Protein AF-A0A061AAX3-F1 (afdb_monomer)

Secondary structure (DSSP, 8-state):
-HHHHHHHHHHHHHHHHHHHH--HHHHHHHHHHHHHHHHHHHHHHHHHHHHHTTSGGGHHHHHHHHHHHHHHHHHHHHHHHHHHHHHH-HHHHTS-THHHHHHHHHHHHHHHHHHHHHHHHHHHGGG-

Sequence (128 aa):
MKYLIKLFNEANIIRRRLDEYTDMKVVILSTLVSMLLTSLSVAPLVLIIIPLFLITELQILLIILLFIIGIASVFLYQYLLYYIQGIQIPKILGLNTKKIVYLDSIIISTVLIMVGLIVTFSIYGGLA

Mean predicted aligned error: 5.43 Å

Radius of gyration: 17.99 Å; Cα contacts (8 Å, |Δi|>4): 77; chains: 1; bounding box: 39×36×53 Å

Organism: NCBI:txid35623

Solvent-accessible surface area (backbone atoms only — not comparable to full-atom values): 6928 Å² total; per-residue (Å²): 107,74,65,59,54,49,53,51,53,53,31,50,55,52,47,55,56,45,58,75,73,54,51,72,69,55,53,51,52,23,49,54,52,18,50,51,52,36,49,64,68,46,46,65,59,52,66,59,48,59,69,51,55,76,42,71,92,44,35,69,61,51,52,54,49,50,52,52,52,53,44,51,44,46,44,49,28,42,48,40,28,56,50,47,43,21,70,78,37,62,77,50,62,80,47,75,55,67,56,40,33,52,55,51,27,53,56,51,40,51,53,51,50,53,54,49,50,53,51,51,43,60,64,58,58,70,73,109

Structure (mmCIF, N/CA/C/O backbone):
data_AF-A0A061AAX3-F1
#
_entry.id   AF-A0A061AAX3-F1
#
loop_
_atom_site.group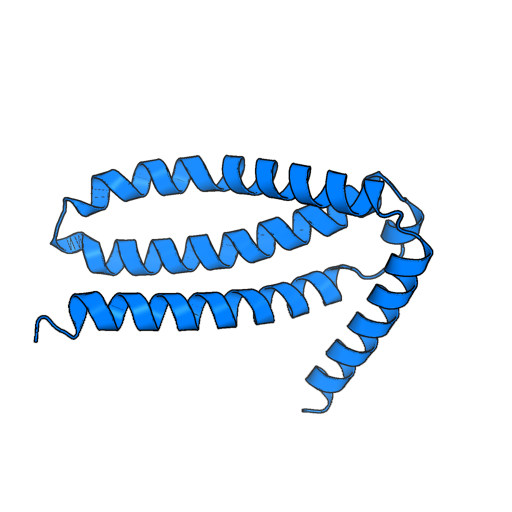_PDB
_atom_site.id
_atom_site.type_symbol
_atom_site.label_atom_id
_atom_site.label_alt_id
_atom_site.label_comp_id
_atom_site.label_asym_id
_atom_site.label_entity_id
_atom_site.label_seq_id
_atom_site.pdbx_PDB_ins_code
_atom_site.Cartn_x
_atom_site.Cartn_y
_atom_site.Cartn_z
_atom_site.occupancy
_atom_site.B_iso_or_equiv
_atom_site.auth_seq_id
_atom_site.auth_comp_id
_atom_site.auth_asym_id
_atom_site.auth_atom_id
_atom_site.pdbx_PDB_model_num
ATOM 1 N N . MET A 1 1 ? -8.919 -22.897 1.476 1.00 68.69 1 MET A N 1
ATOM 2 C CA . MET A 1 1 ? -10.168 -22.095 1.493 1.00 68.69 1 MET A CA 1
ATOM 3 C C . MET A 1 1 ? -10.647 -21.739 2.907 1.00 68.69 1 MET A C 1
ATOM 5 O O . MET A 1 1 ? -10.813 -20.558 3.175 1.00 68.69 1 MET A O 1
ATOM 9 N N . LYS A 1 2 ? -10.778 -22.699 3.844 1.00 79.81 2 LYS A N 1
ATOM 10 C CA . LYS A 1 2 ? -11.207 -22.433 5.242 1.00 79.81 2 LYS A CA 1
ATOM 11 C C . LYS A 1 2 ? -10.420 -21.315 5.953 1.00 79.81 2 LYS A C 1
ATOM 13 O O . LYS A 1 2 ? -11.017 -20.497 6.640 1.00 79.81 2 LYS A O 1
ATOM 18 N N . TYR A 1 3 ? -9.101 -21.253 5.756 1.00 79.62 3 TYR A N 1
ATOM 19 C CA . TYR A 1 3 ? -8.248 -20.230 6.375 1.00 79.62 3 TYR A CA 1
ATOM 20 C C . TYR A 1 3 ? -8.510 -18.813 5.839 1.00 79.62 3 TYR A C 1
ATOM 22 O O . TYR A 1 3 ? -8.628 -17.879 6.621 1.00 79.62 3 TYR A O 1
ATOM 30 N N . LEU A 1 4 ? -8.675 -18.662 4.520 1.00 75.19 4 LEU A N 1
ATOM 31 C CA . LEU A 1 4 ? -8.969 -17.370 3.885 1.00 75.19 4 LEU A CA 1
ATOM 32 C C . LEU A 1 4 ? -10.342 -16.837 4.303 1.00 75.19 4 LEU A C 1
ATOM 34 O O . LEU A 1 4 ? -10.474 -15.664 4.626 1.00 75.19 4 LEU A O 1
ATOM 38 N N . ILE A 1 5 ? -11.343 -17.718 4.372 1.00 84.69 5 ILE A N 1
ATOM 39 C CA . ILE A 1 5 ? -12.688 -17.363 4.842 1.00 84.69 5 ILE A CA 1
ATOM 40 C C . ILE A 1 5 ? -12.642 -16.919 6.310 1.00 84.69 5 ILE A C 1
ATOM 42 O O . ILE A 1 5 ? -13.262 -15.924 6.678 1.00 84.69 5 ILE A O 1
ATOM 46 N N . LYS A 1 6 ? -11.864 -17.613 7.150 1.00 86.00 6 LYS A N 1
ATOM 47 C CA . LYS A 1 6 ? -11.662 -17.220 8.549 1.00 86.00 6 LYS A CA 1
ATOM 48 C C . LYS A 1 6 ? -10.989 -15.847 8.662 1.00 86.00 6 LYS A C 1
ATOM 50 O O . LYS A 1 6 ? -11.482 -15.006 9.405 1.00 86.00 6 LYS A O 1
ATOM 55 N N . LEU A 1 7 ? -9.917 -15.610 7.901 1.00 83.06 7 LEU A N 1
ATOM 56 C CA . LEU A 1 7 ? -9.212 -14.325 7.860 1.00 83.06 7 LEU A CA 1
ATOM 57 C C . LEU A 1 7 ? -10.153 -13.181 7.444 1.00 83.06 7 LEU A C 1
ATOM 59 O O . LEU A 1 7 ? -10.176 -12.139 8.094 1.00 83.06 7 LEU A O 1
ATOM 63 N N . PHE A 1 8 ? -10.961 -13.398 6.404 1.00 85.81 8 PHE A N 1
ATOM 64 C CA . PHE A 1 8 ? -11.936 -12.426 5.909 1.00 85.81 8 PHE A CA 1
ATOM 65 C C . PHE A 1 8 ? -13.019 -12.101 6.945 1.00 85.81 8 PHE A C 1
ATOM 67 O O . PHE A 1 8 ? -13.302 -10.932 7.204 1.00 85.81 8 PHE A O 1
ATOM 74 N N . ASN A 1 9 ? -13.584 -13.122 7.592 1.00 86.31 9 ASN A N 1
ATOM 75 C CA . ASN A 1 9 ? -14.600 -12.927 8.627 1.00 86.31 9 ASN A CA 1
ATOM 76 C C . ASN A 1 9 ? -14.042 -12.163 9.833 1.00 86.31 9 ASN A C 1
ATOM 78 O O . ASN A 1 9 ? -14.684 -11.241 10.333 1.00 86.31 9 ASN A O 1
ATOM 82 N N . GLU A 1 10 ? -12.833 -12.506 10.280 1.00 85.25 10 GLU A N 1
ATOM 83 C CA . GLU A 1 10 ? -12.161 -11.794 11.367 1.00 85.25 10 GLU A CA 1
ATOM 84 C C . GLU A 1 10 ? -11.858 -10.336 10.990 1.00 85.25 10 GLU A C 1
ATOM 86 O O . GLU A 1 10 ? -12.118 -9.440 11.792 1.00 85.25 10 GLU A O 1
ATOM 91 N N . ALA A 1 11 ? -11.376 -10.077 9.770 1.00 84.56 11 ALA A N 1
ATOM 92 C CA . ALA A 1 11 ? -11.130 -8.720 9.280 1.00 84.56 11 ALA A CA 1
ATOM 93 C C . ALA A 1 11 ? -12.418 -7.881 9.230 1.00 84.56 11 ALA A C 1
ATOM 95 O O . ALA A 1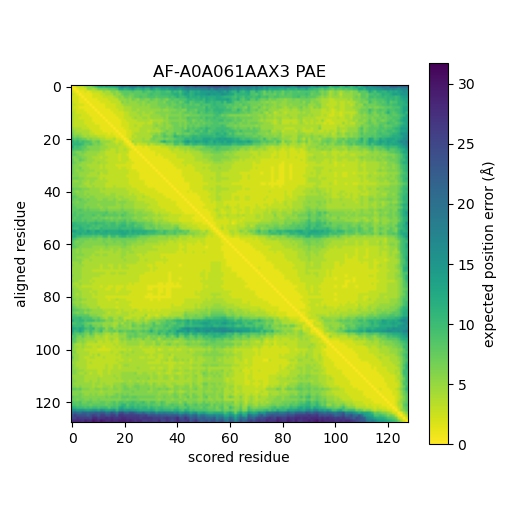 11 ? -12.413 -6.732 9.669 1.00 84.56 11 ALA A O 1
ATOM 96 N N . ASN A 1 12 ? -13.539 -8.457 8.784 1.00 85.50 12 ASN A N 1
ATOM 97 C CA . ASN A 1 12 ? -14.831 -7.765 8.754 1.00 85.50 12 ASN A CA 1
ATOM 98 C 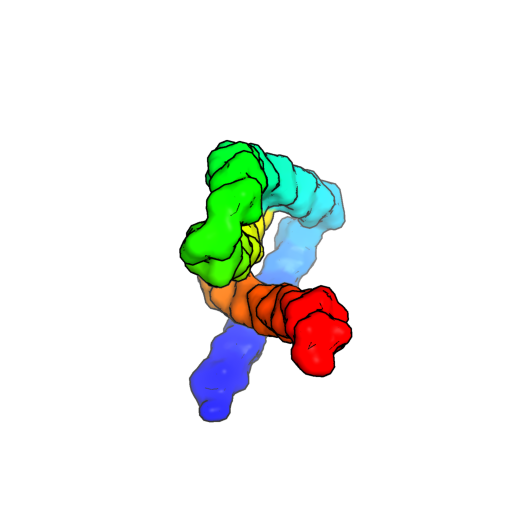C . ASN A 1 12 ? -15.369 -7.436 10.151 1.00 85.50 12 ASN A C 1
ATOM 100 O O . ASN A 1 12 ? -15.920 -6.355 10.354 1.00 85.50 12 ASN A O 1
ATOM 104 N N . ILE A 1 13 ? -15.196 -8.331 11.127 1.00 87.62 13 ILE A N 1
ATOM 105 C CA . ILE A 1 13 ? -15.575 -8.048 12.520 1.00 87.62 13 ILE A CA 1
ATOM 106 C C . ILE A 1 13 ? -14.757 -6.872 13.057 1.00 87.62 13 ILE A C 1
ATOM 108 O O . ILE A 1 13 ? -15.308 -5.984 13.706 1.00 87.62 13 ILE A O 1
ATOM 112 N N . ILE A 1 14 ? -13.451 -6.852 12.779 1.00 85.50 14 ILE A N 1
ATOM 113 C CA . ILE A 1 14 ? -12.577 -5.765 13.225 1.00 85.50 14 ILE A CA 1
ATOM 114 C C . ILE A 1 14 ? -12.963 -4.452 12.536 1.00 85.50 14 ILE A C 1
ATOM 116 O O . ILE A 1 14 ? -13.038 -3.440 13.222 1.00 85.50 14 ILE A O 1
ATOM 120 N N . ARG A 1 15 ? -13.274 -4.466 11.233 1.00 85.31 15 ARG A N 1
ATOM 121 C CA . ARG A 1 15 ? -13.742 -3.282 10.490 1.00 85.31 15 ARG A CA 1
ATOM 122 C C . ARG A 1 15 ? -15.006 -2.682 11.082 1.00 85.31 15 ARG A C 1
ATOM 124 O O . ARG A 1 15 ? -15.014 -1.498 11.369 1.00 85.31 15 ARG A O 1
ATOM 131 N N . ARG A 1 16 ? -16.021 -3.505 11.363 1.00 86.31 16 ARG A N 1
ATOM 132 C CA . ARG A 1 16 ? -17.263 -3.023 11.990 1.00 86.31 16 ARG A CA 1
ATOM 133 C C . ARG A 1 16 ? -16.999 -2.338 13.329 1.00 86.31 16 ARG A C 1
ATOM 135 O O . ARG A 1 16 ? -17.536 -1.271 13.581 1.00 86.31 16 ARG A O 1
ATOM 142 N N . ARG A 1 17 ? -16.125 -2.917 14.160 1.00 85.00 17 ARG A N 1
ATOM 143 C CA . ARG A 1 17 ? -15.705 -2.287 15.423 1.00 85.00 17 ARG A CA 1
ATOM 144 C C . ARG A 1 17 ? -14.920 -1.002 15.191 1.00 85.00 17 ARG A C 1
ATOM 146 O O . ARG A 1 17 ? -15.024 -0.080 15.982 1.00 85.00 17 ARG A O 1
ATOM 153 N N . LEU A 1 18 ? -14.112 -0.948 14.136 1.00 85.56 18 LEU A N 1
ATOM 154 C CA . LEU A 1 18 ? -13.386 0.256 13.759 1.00 85.56 18 LEU A CA 1
ATOM 155 C C . LEU A 1 18 ? -14.379 1.371 13.416 1.00 85.56 18 LEU A C 1
ATOM 157 O O . LEU A 1 18 ? -14.300 2.442 14.003 1.00 85.56 18 LEU A O 1
ATOM 161 N N . ASP A 1 19 ? -15.361 1.094 12.563 1.00 84.38 19 ASP A N 1
ATOM 162 C CA . ASP A 1 19 ? -16.379 2.064 12.146 1.00 84.38 19 ASP A CA 1
ATOM 163 C C . ASP A 1 19 ? -17.199 2.596 13.334 1.00 84.38 19 ASP A C 1
ATOM 165 O O . ASP A 1 19 ? -17.538 3.773 13.369 1.00 84.38 19 ASP A O 1
ATOM 169 N N . GLU A 1 20 ? -17.449 1.770 14.356 1.00 86.00 20 GLU A N 1
ATOM 170 C CA . GLU A 1 20 ? -18.109 2.194 15.604 1.00 86.00 20 GLU A CA 1
ATOM 171 C C . GLU A 1 20 ? -17.292 3.210 16.421 1.00 86.00 20 GLU A C 1
ATOM 173 O O . GLU A 1 20 ? -17.857 3.965 17.213 1.00 86.00 20 GLU A O 1
ATOM 178 N N . TYR A 1 21 ? -15.967 3.223 16.265 1.00 83.38 21 TYR A N 1
ATOM 179 C CA . TYR A 1 21 ? -15.074 4.110 17.013 1.00 83.38 21 TYR A CA 1
ATOM 180 C C . TYR A 1 21 ? -14.546 5.286 16.195 1.00 83.38 21 TYR A C 1
ATOM 182 O O . TYR A 1 21 ? -13.980 6.204 16.790 1.00 83.38 21 TYR A O 1
ATOM 190 N N . THR A 1 22 ? -14.680 5.258 14.868 1.00 85.25 22 THR A N 1
ATOM 191 C CA . THR A 1 22 ? -13.966 6.181 13.981 1.00 85.25 22 THR A CA 1
ATOM 192 C C . THR A 1 22 ? -14.904 7.212 13.369 1.00 85.25 22 THR A C 1
ATOM 194 O O . THR A 1 22 ? -15.813 6.877 12.619 1.00 85.25 22 THR A O 1
ATOM 197 N N . ASP A 1 23 ? -14.622 8.490 13.614 1.00 88.56 23 ASP A N 1
ATOM 198 C CA . ASP A 1 23 ? -15.309 9.589 12.938 1.00 88.56 23 ASP A CA 1
ATOM 199 C C . ASP A 1 23 ? -14.734 9.847 11.541 1.00 88.56 23 ASP A C 1
ATOM 201 O O . ASP A 1 23 ? -13.534 9.695 11.292 1.00 88.56 23 ASP A O 1
ATOM 205 N N . MET A 1 24 ? -15.565 10.376 10.638 1.00 88.31 24 MET A N 1
ATOM 206 C CA . MET A 1 24 ? -15.154 10.706 9.267 1.00 88.31 24 MET A CA 1
ATOM 207 C C . MET A 1 24 ? -13.959 11.675 9.214 1.00 88.31 24 MET A C 1
ATOM 209 O O . MET A 1 24 ? -13.095 11.550 8.348 1.00 88.31 24 MET A O 1
ATOM 213 N N . LYS A 1 25 ? -13.853 12.602 10.177 1.00 88.62 25 LYS A N 1
ATOM 214 C CA . LYS A 1 25 ? -12.694 13.504 10.302 1.00 88.62 25 LYS A CA 1
ATOM 215 C C . LYS A 1 25 ? -11.397 12.740 10.567 1.00 88.62 25 LYS A C 1
ATOM 217 O O . LYS A 1 25 ? -10.382 13.039 9.942 1.00 88.62 25 LYS A O 1
ATOM 222 N N . VAL A 1 26 ? -11.441 11.748 11.457 1.00 88.88 26 VAL A N 1
ATOM 223 C CA . VAL A 1 26 ? -10.285 10.903 11.787 1.00 88.88 26 VAL A CA 1
ATOM 224 C C . VAL A 1 26 ? -9.895 10.063 10.579 1.00 88.88 26 VAL A C 1
ATOM 226 O O . VAL A 1 26 ? -8.710 9.972 10.262 1.00 88.88 26 VAL A O 1
ATOM 229 N N . VAL A 1 27 ? -10.873 9.509 9.857 1.00 90.50 27 VAL A N 1
ATOM 230 C CA . VAL A 1 27 ? -10.622 8.752 8.622 1.00 90.50 27 VAL A CA 1
ATOM 231 C C . VAL A 1 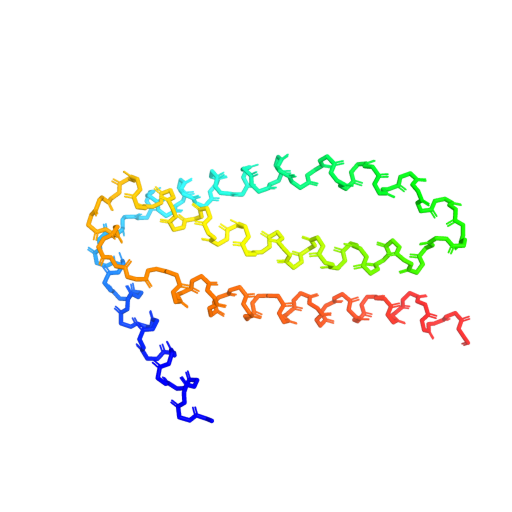27 ? -9.887 9.610 7.593 1.00 90.50 27 VAL A C 1
ATOM 233 O O . VAL A 1 27 ? -8.838 9.195 7.098 1.00 90.50 27 VAL A O 1
ATOM 236 N N . ILE A 1 28 ? -10.385 10.817 7.312 1.00 92.44 28 ILE A N 1
ATOM 237 C CA . ILE A 1 28 ? -9.772 11.732 6.339 1.00 92.44 28 ILE A CA 1
ATOM 238 C C . ILE A 1 28 ? -8.362 12.130 6.781 1.00 92.44 28 ILE A C 1
ATOM 240 O O . ILE A 1 28 ? -7.421 12.008 5.997 1.00 92.44 28 ILE A O 1
ATOM 244 N N . LEU A 1 29 ? -8.192 12.561 8.035 1.00 93.25 29 LEU A N 1
ATOM 245 C CA . LEU A 1 29 ? -6.891 12.998 8.540 1.00 93.25 29 LEU A CA 1
ATOM 246 C C . LEU A 1 29 ? -5.867 11.860 8.487 1.00 93.25 29 LEU A C 1
ATOM 248 O O . LEU A 1 29 ? -4.756 12.050 8.000 1.00 93.25 29 LEU A O 1
ATOM 252 N N . SER A 1 30 ? -6.256 10.668 8.937 1.00 92.88 30 SER A N 1
ATOM 253 C CA . SER A 1 30 ? -5.377 9.495 8.928 1.00 92.88 30 SER A CA 1
ATOM 254 C C . SER A 1 30 ? -4.992 9.111 7.504 1.00 92.88 30 SER A C 1
ATOM 256 O O . SER A 1 30 ? -3.827 8.842 7.241 1.00 92.88 30 SER A O 1
ATOM 258 N N . THR A 1 31 ? -5.946 9.163 6.572 1.00 94.31 31 THR A N 1
ATOM 259 C CA . THR A 1 31 ? -5.697 8.911 5.147 1.00 94.31 31 THR A CA 1
ATOM 260 C C . THR A 1 31 ? -4.668 9.888 4.586 1.00 94.31 31 THR A C 1
ATOM 262 O O . THR A 1 31 ? -3.661 9.458 4.029 1.00 94.31 31 THR A O 1
ATOM 265 N N . LEU A 1 32 ? -4.867 11.195 4.780 1.00 96.50 32 LEU A N 1
ATOM 266 C CA . LEU A 1 32 ? -3.971 12.224 4.246 1.00 96.50 32 LEU A CA 1
ATOM 267 C C . LEU A 1 32 ? -2.557 12.126 4.827 1.00 96.50 32 LEU A C 1
ATOM 269 O O . LEU A 1 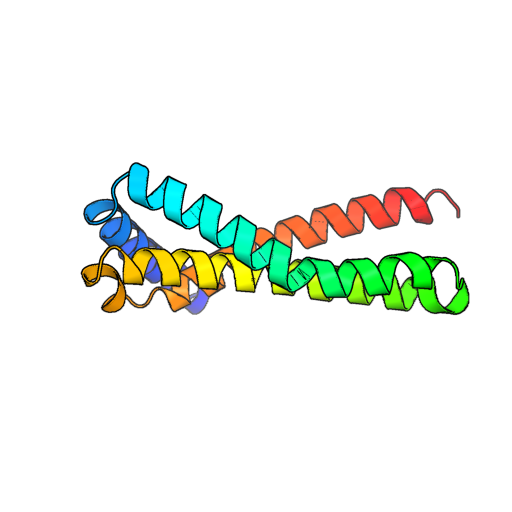32 ? -1.580 12.192 4.081 1.00 96.50 32 LEU A O 1
ATOM 273 N N . VAL A 1 33 ? -2.436 11.934 6.142 1.00 96.38 33 VAL A N 1
ATOM 274 C CA . VAL A 1 33 ? -1.125 11.811 6.795 1.00 96.38 33 VAL A CA 1
ATOM 275 C C . VAL A 1 33 ? -0.423 10.527 6.348 1.00 96.38 33 VAL A C 1
ATOM 277 O O . VAL A 1 33 ? 0.768 10.564 6.042 1.00 96.38 33 VAL A O 1
ATOM 280 N N . SER A 1 34 ? -1.142 9.408 6.227 1.00 96.25 34 SER A N 1
ATOM 281 C CA . SER A 1 34 ? -0.568 8.163 5.706 1.00 96.25 34 SER A CA 1
ATOM 282 C C . SER A 1 34 ? -0.112 8.283 4.264 1.00 96.25 34 SER A C 1
ATOM 284 O O . SER A 1 34 ? 0.967 7.785 3.936 1.00 96.25 34 SER A O 1
ATOM 286 N N . MET A 1 35 ? -0.888 8.950 3.405 1.00 95.44 35 MET A N 1
ATOM 287 C CA . MET A 1 35 ? -0.475 9.229 2.027 1.00 95.44 35 MET A CA 1
ATOM 288 C C . MET A 1 35 ? 0.813 10.052 2.019 1.00 95.44 35 MET A C 1
ATOM 290 O O . MET A 1 35 ? 1.786 9.640 1.393 1.00 95.44 35 MET A O 1
ATOM 294 N N . LEU A 1 36 ? 0.858 11.148 2.782 1.00 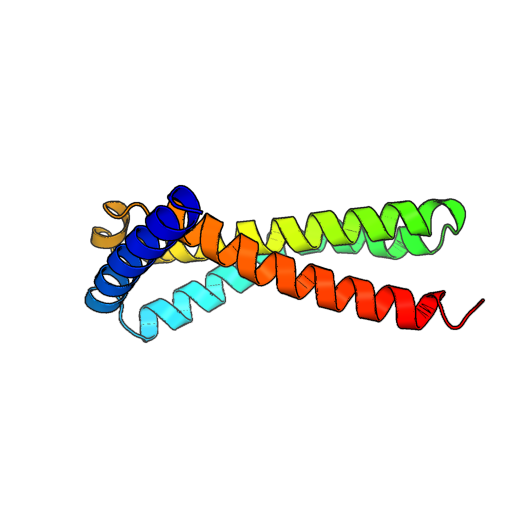97.38 36 LEU A N 1
ATOM 295 C CA . LEU A 1 36 ? 2.032 12.016 2.868 1.00 97.38 36 LEU A CA 1
ATOM 296 C C . LEU A 1 36 ? 3.281 11.255 3.333 1.00 97.38 36 LEU A C 1
ATOM 298 O O . LEU A 1 36 ? 4.323 11.327 2.683 1.00 97.38 36 LEU A O 1
ATOM 302 N N . LEU A 1 37 ? 3.184 10.502 4.430 1.00 97.31 37 LEU A N 1
ATOM 303 C CA . LEU A 1 37 ? 4.316 9.754 4.983 1.00 97.31 37 LEU A CA 1
ATOM 304 C C . LEU A 1 37 ? 4.781 8.630 4.053 1.00 97.31 37 LEU A C 1
ATOM 306 O O . LEU A 1 37 ? 5.985 8.411 3.910 1.00 97.31 37 LEU A O 1
ATOM 310 N N . THR A 1 38 ? 3.850 7.945 3.386 1.00 96.94 38 THR A N 1
ATOM 311 C CA . THR A 1 38 ? 4.194 6.911 2.401 1.00 96.94 38 THR A CA 1
ATOM 312 C C . THR A 1 38 ? 4.927 7.535 1.219 1.00 96.94 38 THR A C 1
ATOM 314 O O . THR A 1 38 ? 5.998 7.060 0.846 1.00 96.94 38 THR A O 1
ATOM 317 N N . SER A 1 39 ? 4.407 8.637 0.671 1.00 94.31 39 SER A N 1
ATOM 318 C CA . SER A 1 39 ? 5.047 9.359 -0.430 1.00 94.31 39 SER A CA 1
ATOM 319 C C . SER A 1 39 ? 6.437 9.859 -0.050 1.00 94.31 39 SER A C 1
ATOM 321 O O . SER A 1 39 ? 7.374 9.636 -0.808 1.00 94.31 39 SER A O 1
ATOM 323 N N . LEU A 1 40 ? 6.606 10.462 1.130 1.00 96.56 40 LEU A N 1
ATOM 324 C CA . LEU A 1 40 ? 7.914 10.918 1.613 1.00 96.56 40 LEU A CA 1
ATOM 325 C C . LEU A 1 40 ? 8.911 9.767 1.796 1.00 96.56 40 LEU A C 1
ATOM 327 O O . LEU A 1 40 ? 10.097 9.943 1.537 1.00 96.56 40 LEU A O 1
ATOM 331 N N . SER A 1 41 ? 8.438 8.590 2.207 1.00 95.69 41 SER A N 1
ATOM 332 C CA . SER A 1 41 ? 9.293 7.411 2.397 1.00 95.69 41 SER A CA 1
ATOM 333 C C . SER A 1 41 ? 9.722 6.779 1.070 1.00 95.69 41 SER A C 1
ATOM 335 O O . SER A 1 41 ? 10.836 6.276 0.949 1.00 95.69 41 SER A O 1
ATOM 337 N N . VAL A 1 42 ? 8.842 6.796 0.066 1.00 95.69 42 VAL A N 1
ATOM 338 C CA . VAL A 1 42 ? 9.060 6.125 -1.225 1.00 95.69 42 VAL A CA 1
ATOM 339 C C . VAL A 1 42 ? 9.729 7.044 -2.250 1.00 95.69 42 VAL A C 1
ATOM 341 O O . VAL A 1 42 ? 10.508 6.571 -3.078 1.00 95.69 42 VAL A O 1
ATOM 344 N N . ALA A 1 43 ? 9.478 8.354 -2.190 1.00 93.50 43 ALA A N 1
ATOM 345 C CA . ALA A 1 43 ? 9.993 9.325 -3.154 1.00 93.50 43 ALA A CA 1
ATOM 346 C C . ALA A 1 43 ? 11.521 9.272 -3.344 1.00 93.50 43 ALA A C 1
ATOM 348 O O . ALA A 1 43 ? 11.944 9.251 -4.499 1.00 93.50 43 ALA A O 1
ATOM 349 N N . PRO A 1 44 ? 12.365 9.174 -2.293 1.00 93.94 44 PRO A N 1
ATOM 350 C CA . PRO A 1 44 ? 13.814 9.089 -2.471 1.00 93.94 44 PRO A CA 1
ATOM 351 C C . PRO A 1 44 ? 14.240 7.894 -3.329 1.00 93.94 44 PRO A C 1
ATOM 353 O O . PRO A 1 44 ? 15.105 8.029 -4.190 1.00 93.94 44 PRO A O 1
ATOM 356 N N . LEU A 1 45 ? 13.598 6.736 -3.143 1.00 93.00 45 LEU A N 1
ATOM 357 C CA . LEU A 1 45 ? 13.896 5.532 -3.920 1.00 93.00 45 LEU A CA 1
ATOM 358 C C . LEU A 1 45 ? 13.516 5.718 -5.391 1.00 93.00 45 LEU A C 1
ATOM 360 O O . LEU A 1 45 ? 14.301 5.397 -6.279 1.00 93.00 45 LEU A O 1
ATOM 364 N N . VAL A 1 46 ? 12.336 6.284 -5.653 1.00 91.56 46 VAL A N 1
ATOM 365 C CA . VAL A 1 46 ? 11.861 6.538 -7.020 1.00 91.56 46 VAL A CA 1
ATOM 366 C C . VAL A 1 46 ? 12.759 7.550 -7.736 1.00 91.56 46 VAL A C 1
ATOM 368 O O . VAL A 1 46 ? 13.121 7.333 -8.890 1.00 91.56 46 VAL A O 1
ATOM 371 N N . LEU A 1 47 ? 13.182 8.613 -7.047 1.00 93.12 47 LEU A N 1
ATOM 372 C CA . LEU A 1 47 ? 14.078 9.632 -7.602 1.00 93.12 47 LEU A CA 1
ATOM 373 C C . LEU A 1 47 ? 15.464 9.080 -7.965 1.00 93.12 47 LEU A C 1
ATOM 375 O O . LEU A 1 47 ? 16.068 9.570 -8.913 1.00 93.12 47 LEU A O 1
ATOM 379 N N . ILE A 1 48 ? 15.953 8.057 -7.256 1.00 91.69 48 ILE A N 1
ATOM 380 C CA . ILE A 1 48 ? 17.198 7.353 -7.608 1.00 91.69 48 ILE A CA 1
ATOM 381 C C . ILE A 1 48 ? 16.986 6.434 -8.818 1.00 91.69 48 ILE A C 1
ATOM 383 O O . ILE A 1 48 ? 17.861 6.323 -9.671 1.00 91.69 48 ILE A O 1
ATOM 387 N N . ILE A 1 49 ? 15.828 5.779 -8.910 1.00 90.19 49 ILE A N 1
ATOM 388 C CA . ILE A 1 49 ? 15.541 4.788 -9.955 1.00 90.19 49 ILE A CA 1
ATOM 389 C C . ILE A 1 49 ? 15.306 5.435 -11.322 1.00 90.19 49 ILE A C 1
ATOM 391 O O . ILE A 1 49 ? 15.802 4.921 -12.322 1.00 90.19 49 ILE A O 1
ATOM 395 N N . ILE A 1 50 ? 14.579 6.554 -11.383 1.00 88.06 50 ILE A N 1
ATOM 396 C CA . ILE A 1 50 ? 14.245 7.240 -12.643 1.00 88.06 50 ILE A CA 1
ATOM 397 C C . ILE A 1 50 ? 15.477 7.520 -13.529 1.00 88.06 50 ILE A C 1
ATOM 399 O O . ILE A 1 50 ? 15.441 7.139 -14.696 1.00 88.06 50 ILE A O 1
ATOM 403 N N . PRO A 1 51 ? 16.576 8.136 -13.051 1.00 90.44 51 PRO A N 1
ATOM 404 C CA . PRO A 1 51 ? 17.734 8.396 -13.907 1.00 90.44 51 PRO A CA 1
ATOM 405 C C . PRO A 1 51 ? 18.440 7.113 -14.365 1.00 90.44 51 PRO A C 1
ATOM 407 O O . PRO A 1 51 ? 19.037 7.099 -15.440 1.00 90.44 51 PRO A O 1
ATOM 410 N N . LEU A 1 52 ? 18.344 6.019 -13.601 1.00 90.44 52 LEU A N 1
ATOM 411 C CA . LEU A 1 52 ? 18.948 4.736 -13.968 1.00 90.44 52 LEU A CA 1
ATOM 412 C C . LEU A 1 52 ? 18.238 4.067 -15.155 1.00 90.44 52 LEU A C 1
ATOM 414 O O . LEU A 1 52 ? 18.853 3.245 -15.829 1.00 90.44 52 LEU A O 1
ATOM 418 N N . PHE A 1 53 ? 16.992 4.447 -15.473 1.00 86.88 53 PHE A N 1
ATOM 419 C CA . PHE A 1 53 ? 16.263 3.920 -16.639 1.00 86.88 53 PHE A CA 1
ATOM 420 C C . PHE A 1 53 ? 16.896 4.279 -17.990 1.00 86.88 53 PHE A C 1
ATOM 422 O O . PHE A 1 53 ? 16.591 3.635 -18.998 1.00 86.88 53 PHE A O 1
ATOM 429 N N . LEU A 1 54 ? 17.781 5.281 -18.019 1.00 87.69 54 LEU A N 1
ATOM 430 C CA . LEU A 1 54 ? 18.561 5.633 -19.207 1.00 87.69 54 LEU A CA 1
ATOM 431 C C . LEU A 1 54 ? 19.544 4.520 -19.609 1.00 87.69 54 LEU A C 1
ATOM 433 O O . LEU A 1 54 ? 19.947 4.457 -20.767 1.00 87.69 54 LEU A O 1
ATOM 437 N N . ILE A 1 55 ? 19.906 3.634 -18.676 1.00 90.75 55 ILE A N 1
ATOM 438 C CA . ILE A 1 55 ? 20.805 2.501 -18.911 1.00 90.75 55 ILE A CA 1
ATOM 439 C C . ILE A 1 55 ? 19.970 1.314 -19.391 1.00 90.75 55 ILE A C 1
ATOM 441 O O . ILE A 1 55 ? 19.207 0.722 -18.622 1.00 90.75 55 ILE A O 1
ATOM 445 N N . THR A 1 56 ? 20.098 0.970 -20.671 1.00 81.94 56 THR A N 1
ATOM 446 C CA . THR A 1 56 ? 19.217 0.009 -21.351 1.00 81.94 56 THR A CA 1
ATOM 447 C C . THR A 1 56 ? 19.316 -1.393 -20.745 1.00 81.94 56 THR A C 1
ATOM 449 O O . THR A 1 56 ? 18.303 -2.065 -20.558 1.00 81.94 56 THR A O 1
ATOM 452 N N . GLU A 1 57 ? 20.516 -1.802 -20.340 1.00 89.25 57 GLU A N 1
ATOM 453 C CA . GLU A 1 57 ? 20.808 -3.106 -19.737 1.00 89.25 57 GLU A CA 1
ATOM 454 C C . GLU A 1 57 ? 20.136 -3.292 -18.368 1.00 89.25 57 GLU A C 1
ATOM 456 O O . GLU A 1 57 ? 19.905 -4.421 -17.934 1.00 89.25 57 GLU A O 1
ATOM 461 N N . LEU A 1 58 ? 19.798 -2.194 -17.684 1.00 89.44 58 LEU A N 1
ATOM 462 C CA . LEU A 1 58 ? 19.178 -2.220 -16.359 1.00 89.44 58 LEU A CA 1
ATOM 463 C C . LEU A 1 58 ? 17.651 -2.115 -16.403 1.00 89.44 58 LEU A C 1
ATOM 465 O O . LEU A 1 58 ? 17.011 -2.353 -15.381 1.00 89.44 58 LEU A O 1
ATOM 469 N N . GLN A 1 59 ? 17.038 -1.802 -17.547 1.00 85.75 59 GLN A N 1
ATOM 470 C CA . GLN A 1 59 ? 15.610 -1.461 -17.618 1.00 85.75 59 GLN A CA 1
ATOM 471 C C . GLN A 1 59 ? 14.694 -2.547 -17.048 1.00 85.75 59 GLN A C 1
ATOM 473 O O . GLN A 1 59 ? 13.820 -2.246 -16.238 1.00 85.75 59 GLN A O 1
ATOM 478 N N . ILE A 1 60 ? 14.920 -3.818 -17.396 1.00 85.62 60 ILE A N 1
ATOM 479 C CA . ILE A 1 60 ? 14.110 -4.935 -16.880 1.00 85.62 60 ILE A CA 1
ATOM 480 C C . ILE A 1 60 ? 14.250 -5.047 -15.355 1.00 85.62 60 ILE A C 1
ATOM 482 O O . ILE A 1 60 ? 13.253 -5.195 -14.647 1.00 85.62 60 ILE A O 1
ATOM 486 N N . LEU A 1 61 ? 15.477 -4.926 -14.838 1.00 89.75 61 LEU A N 1
ATOM 487 C CA . LEU A 1 61 ? 15.742 -4.971 -13.400 1.00 89.75 61 LEU A CA 1
ATOM 488 C C . LEU A 1 61 ? 15.051 -3.809 -12.670 1.00 89.75 61 LEU A C 1
ATOM 490 O O . LEU A 1 61 ? 14.443 -4.013 -11.620 1.00 89.75 61 LEU A O 1
ATOM 494 N N . LEU A 1 62 ? 15.104 -2.604 -13.239 1.00 90.31 62 LEU A N 1
ATOM 495 C CA . LEU A 1 62 ? 14.488 -1.407 -12.667 1.00 90.31 62 LEU A CA 1
ATOM 496 C C . LEU A 1 62 ? 12.955 -1.469 -12.703 1.00 90.31 62 LEU A C 1
ATOM 498 O O . LEU A 1 62 ? 12.315 -1.027 -11.750 1.00 90.31 62 LEU A O 1
ATOM 502 N N . ILE A 1 63 ? 12.357 -2.070 -13.738 1.00 88.75 63 ILE A N 1
ATOM 503 C CA . ILE A 1 63 ? 10.911 -2.341 -13.790 1.00 88.75 63 ILE A CA 1
ATOM 504 C C . ILE A 1 63 ? 10.509 -3.265 -12.637 1.00 88.75 63 ILE A C 1
ATOM 506 O O . ILE A 1 63 ? 9.589 -2.942 -11.885 1.00 88.75 63 ILE A O 1
ATOM 510 N N . ILE A 1 64 ? 11.217 -4.383 -12.449 1.00 89.56 64 ILE A N 1
ATOM 511 C CA . ILE A 1 64 ? 10.950 -5.314 -11.339 1.00 89.56 64 ILE A CA 1
ATOM 512 C C . ILE A 1 64 ? 11.090 -4.593 -9.992 1.00 89.56 64 ILE A C 1
ATOM 514 O O . ILE A 1 64 ? 10.237 -4.742 -9.113 1.00 89.56 64 ILE A O 1
ATOM 518 N N . LEU A 1 65 ? 12.128 -3.770 -9.837 1.00 91.69 65 LEU A N 1
ATOM 519 C CA . LEU A 1 65 ? 12.356 -2.999 -8.619 1.00 91.69 65 LEU A CA 1
ATOM 520 C C . LEU A 1 65 ? 11.215 -2.005 -8.342 1.00 91.69 65 LEU A C 1
ATOM 522 O O . LEU A 1 65 ? 10.761 -1.907 -7.201 1.00 91.69 65 LEU A O 1
ATOM 526 N N . LEU A 1 66 ? 10.698 -1.325 -9.371 1.00 90.94 66 LEU A N 1
ATOM 527 C CA . LEU A 1 66 ? 9.530 -0.449 -9.245 1.00 90.94 66 LEU A CA 1
ATOM 528 C C . LEU A 1 66 ? 8.275 -1.212 -8.811 1.00 90.94 66 LEU A C 1
ATOM 530 O O . LEU A 1 66 ? 7.537 -0.709 -7.966 1.00 90.94 66 LEU A O 1
ATOM 534 N N . PHE A 1 67 ? 8.044 -2.427 -9.319 1.00 91.25 67 PHE A N 1
ATOM 535 C CA . PHE A 1 67 ? 6.934 -3.265 -8.851 1.00 91.25 67 PHE A CA 1
ATOM 536 C C . PHE A 1 67 ? 7.072 -3.619 -7.370 1.00 91.25 67 PHE A C 1
ATOM 538 O O . PHE A 1 67 ? 6.104 -3.492 -6.618 1.00 91.25 67 PHE A O 1
ATOM 545 N N . ILE A 1 68 ? 8.268 -4.024 -6.932 1.00 93.31 68 ILE A N 1
ATOM 546 C CA . ILE A 1 68 ? 8.530 -4.355 -5.524 1.00 93.31 68 ILE A CA 1
ATOM 547 C C . ILE A 1 68 ? 8.276 -3.133 -4.636 1.00 93.31 68 ILE A C 1
ATOM 549 O O . ILE A 1 68 ? 7.584 -3.247 -3.624 1.00 93.31 68 ILE A O 1
ATOM 553 N N . ILE A 1 69 ? 8.782 -1.962 -5.028 1.00 94.44 69 ILE A N 1
ATOM 554 C CA . ILE A 1 69 ? 8.575 -0.709 -4.292 1.00 94.44 69 ILE A CA 1
ATOM 555 C C . ILE A 1 69 ? 7.095 -0.323 -4.277 1.00 94.44 69 ILE A C 1
ATOM 557 O O . ILE A 1 69 ? 6.577 0.054 -3.227 1.00 94.44 69 ILE A O 1
ATOM 561 N N . GLY A 1 70 ? 6.394 -0.463 -5.402 1.00 93.06 70 GLY A N 1
ATOM 562 C CA . GLY A 1 70 ? 4.960 -0.208 -5.497 1.00 93.06 70 GLY A CA 1
ATOM 563 C C . GLY A 1 70 ? 4.165 -1.092 -4.537 1.00 93.06 70 GLY A C 1
ATOM 564 O O . GLY A 1 70 ? 3.379 -0.582 -3.740 1.00 93.06 70 GLY A O 1
ATOM 565 N N . ILE A 1 71 ? 4.427 -2.400 -4.525 1.00 94.75 71 ILE A N 1
ATOM 566 C CA . ILE A 1 71 ? 3.791 -3.339 -3.590 1.00 94.75 71 ILE A CA 1
ATOM 567 C C . ILE A 1 71 ? 4.134 -2.965 -2.144 1.00 94.75 71 ILE A C 1
ATOM 569 O O . ILE A 1 71 ? 3.229 -2.806 -1.327 1.00 94.75 71 ILE A O 1
ATOM 573 N N . ALA A 1 72 ? 5.414 -2.758 -1.828 1.00 94.69 72 ALA A N 1
ATOM 574 C CA . ALA A 1 72 ? 5.850 -2.376 -0.486 1.00 94.69 72 ALA A CA 1
ATOM 575 C C . ALA A 1 72 ? 5.190 -1.070 -0.010 1.00 94.69 72 ALA A C 1
ATOM 577 O O . ALA A 1 72 ? 4.815 -0.962 1.159 1.00 94.69 72 ALA A O 1
ATOM 578 N N . SER A 1 73 ? 4.976 -0.108 -0.912 1.00 95.75 73 SER A N 1
ATOM 579 C CA . SER A 1 73 ? 4.312 1.159 -0.597 1.00 95.75 73 SER A CA 1
ATOM 580 C C . SER A 1 73 ? 2.849 0.978 -0.187 1.00 95.75 73 SER A C 1
ATOM 582 O O . SER A 1 73 ? 2.394 1.656 0.730 1.00 95.75 73 SER A O 1
ATOM 584 N N . VAL A 1 74 ? 2.129 0.019 -0.783 1.00 95.94 74 VAL A N 1
ATOM 585 C CA . VAL A 1 74 ? 0.744 -0.308 -0.400 1.00 95.94 74 VAL A CA 1
ATOM 586 C C . VAL A 1 74 ? 0.693 -0.838 1.034 1.00 95.94 74 VAL A C 1
ATOM 588 O O . VAL A 1 74 ? -0.136 -0.391 1.829 1.00 95.94 74 VAL A O 1
ATOM 591 N N . PHE A 1 75 ? 1.606 -1.747 1.386 1.00 95.50 75 PHE A N 1
ATOM 592 C CA . PHE A 1 75 ? 1.712 -2.274 2.749 1.00 95.50 75 PHE A CA 1
ATOM 593 C C . PHE A 1 75 ? 2.097 -1.186 3.752 1.00 95.50 75 PHE A C 1
ATOM 595 O O . PHE A 1 75 ? 1.506 -1.109 4.831 1.00 95.50 75 PHE A O 1
ATOM 602 N N . LEU A 1 76 ? 3.058 -0.331 3.393 1.00 95.94 76 LEU A N 1
ATOM 603 C CA . LEU A 1 76 ? 3.478 0.794 4.224 1.00 95.94 76 LEU A CA 1
ATOM 604 C C . LEU A 1 76 ? 2.317 1.766 4.467 1.00 95.94 76 LEU A C 1
ATOM 606 O O . LEU A 1 76 ? 2.065 2.139 5.611 1.00 95.94 76 LEU A O 1
ATOM 610 N N . TYR A 1 77 ? 1.574 2.110 3.415 1.00 96.69 77 TYR A N 1
ATOM 611 C CA . TYR A 1 77 ? 0.395 2.964 3.500 1.00 96.69 77 TYR A CA 1
ATOM 612 C C . TYR A 1 77 ? -0.655 2.394 4.454 1.00 96.69 77 TYR A C 1
ATOM 614 O O . TYR A 1 77 ? -1.085 3.089 5.378 1.00 96.69 77 TYR A O 1
ATOM 622 N N . GLN A 1 78 ? -1.035 1.124 4.278 1.00 94.94 78 GLN A N 1
ATOM 623 C CA . GLN A 1 78 ? -2.042 0.492 5.130 1.00 94.94 78 GLN A CA 1
ATOM 624 C C . GLN A 1 78 ? -1.574 0.398 6.581 1.00 94.94 78 GLN A C 1
ATOM 626 O O . GLN A 1 78 ? -2.330 0.699 7.504 1.00 94.94 78 GLN A O 1
ATOM 631 N N . TYR A 1 79 ? -0.311 0.036 6.801 1.00 94.31 79 TYR A N 1
ATOM 632 C CA . TYR A 1 79 ? 0.266 0.020 8.138 1.00 94.31 79 TYR A CA 1
ATOM 633 C C . TYR A 1 79 ? 0.182 1.399 8.809 1.00 94.31 79 TYR A C 1
ATOM 635 O O . TYR A 1 79 ? -0.321 1.505 9.930 1.00 94.31 79 TYR A O 1
ATOM 643 N N . LEU A 1 80 ? 0.621 2.456 8.118 1.00 95.00 80 LEU A N 1
ATOM 644 C CA . LEU A 1 80 ? 0.598 3.821 8.642 1.00 95.00 80 LEU A CA 1
ATOM 645 C C . LEU A 1 80 ? -0.829 4.310 8.904 1.00 95.00 80 LEU A C 1
ATOM 647 O O . LEU A 1 80 ? -1.062 4.954 9.923 1.00 95.00 80 LEU A O 1
ATOM 651 N N . LEU A 1 81 ? -1.790 3.964 8.040 1.00 94.50 81 LEU A N 1
ATOM 652 C CA . LEU A 1 81 ? -3.206 4.310 8.211 1.00 94.50 81 LEU A CA 1
ATOM 653 C C . LEU A 1 81 ? -3.744 3.824 9.554 1.00 94.50 81 LEU A C 1
ATOM 655 O O . LEU A 1 81 ? -4.200 4.633 10.363 1.00 94.50 81 LEU A O 1
ATOM 659 N N . TYR A 1 82 ? -3.635 2.524 9.822 1.00 91.06 82 TYR A N 1
ATOM 660 C CA . TYR A 1 82 ? -4.137 1.960 11.075 1.00 91.06 82 TYR A CA 1
ATOM 661 C C . TYR A 1 82 ? -3.296 2.370 12.285 1.00 91.06 82 TYR A C 1
ATOM 663 O O . TYR A 1 82 ? -3.833 2.492 13.387 1.00 91.06 82 TYR A O 1
ATOM 671 N N . TYR A 1 83 ? -1.997 2.618 12.100 1.00 90.88 83 TYR A N 1
ATOM 672 C CA . TYR A 1 83 ? -1.139 3.147 13.157 1.00 90.88 83 TYR A CA 1
ATOM 673 C C . TYR A 1 83 ? -1.581 4.552 13.593 1.00 90.88 83 TYR A C 1
ATOM 675 O O . TYR A 1 83 ? -1.781 4.800 14.782 1.00 90.88 83 TYR A O 1
ATOM 683 N N . ILE A 1 84 ? -1.816 5.455 12.640 1.00 91.69 84 ILE A N 1
ATOM 684 C CA . ILE A 1 84 ? -2.245 6.833 12.908 1.00 91.69 84 ILE A CA 1
ATOM 685 C C . ILE A 1 84 ? -3.664 6.870 13.486 1.00 91.69 84 ILE A C 1
ATOM 687 O O . ILE A 1 84 ? -3.918 7.624 14.428 1.00 91.69 84 ILE A O 1
ATOM 691 N N . GLN A 1 85 ? -4.570 6.025 12.988 1.00 90.25 85 GLN A N 1
ATOM 692 C CA . GLN A 1 85 ? -5.899 5.861 13.585 1.00 90.25 85 GLN A CA 1
ATOM 693 C C . GLN A 1 85 ? -5.811 5.374 15.037 1.00 90.25 85 GLN A C 1
ATOM 695 O O . GLN A 1 85 ? -6.529 5.884 15.893 1.00 90.25 85 GLN A O 1
ATOM 700 N N . GLY A 1 86 ? -4.904 4.438 15.335 1.00 87.38 86 GLY A N 1
ATOM 701 C CA . GLY A 1 86 ? -4.660 3.953 16.695 1.00 87.38 86 GLY A CA 1
ATOM 702 C C . GLY A 1 86 ? -4.109 5.023 17.642 1.00 87.38 86 GLY A C 1
ATOM 703 O O . GLY A 1 86 ? -4.484 5.047 18.812 1.00 87.38 86 GLY A O 1
ATOM 704 N N . ILE A 1 87 ? -3.272 5.938 17.143 1.00 88.38 87 ILE A N 1
ATOM 705 C CA . ILE A 1 87 ? -2.791 7.091 17.924 1.00 88.38 87 ILE A CA 1
ATOM 706 C C . ILE A 1 87 ? -3.945 8.041 18.263 1.00 88.38 87 ILE A C 1
ATOM 708 O O . ILE A 1 87 ? -4.035 8.519 19.391 1.00 88.38 87 ILE A O 1
ATOM 712 N N . GLN A 1 88 ? -4.830 8.315 17.302 1.00 85.75 88 GLN A N 1
ATOM 713 C CA . GLN A 1 88 ? -5.959 9.230 17.501 1.00 85.75 88 GLN A CA 1
ATOM 714 C C . GLN A 1 88 ? -7.065 8.615 18.367 1.00 85.75 88 GLN A C 1
ATOM 716 O O . GLN A 1 88 ? -7.698 9.319 19.152 1.00 85.75 88 GLN A O 1
ATOM 721 N N . ILE A 1 89 ? -7.297 7.305 18.240 1.00 86.62 89 ILE A N 1
ATOM 722 C CA . ILE A 1 89 ? -8.326 6.570 18.977 1.00 86.62 89 ILE A CA 1
ATOM 723 C C . ILE A 1 89 ? -7.679 5.344 19.643 1.00 86.62 89 ILE A C 1
ATOM 725 O O . ILE A 1 89 ? -7.615 4.264 19.049 1.00 86.62 89 ILE A O 1
ATOM 729 N N . PRO A 1 90 ? -7.274 5.451 20.922 1.00 80.94 90 PRO A N 1
ATOM 730 C CA . PRO A 1 90 ? -6.565 4.381 21.628 1.00 80.94 90 PRO A CA 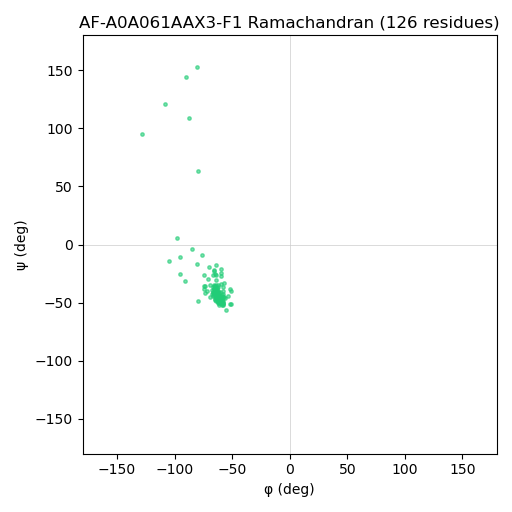1
ATOM 731 C C . PRO A 1 90 ? -7.345 3.063 21.723 1.00 80.94 90 PRO A C 1
ATOM 733 O O . PRO A 1 90 ? -6.751 1.993 21.821 1.00 80.94 90 PRO A O 1
ATOM 736 N N . LYS A 1 91 ? -8.685 3.110 21.646 1.00 80.94 91 LYS A N 1
ATOM 737 C CA . LYS A 1 91 ? -9.543 1.910 21.608 1.00 80.94 91 LYS A CA 1
ATOM 738 C C . LYS A 1 91 ? -9.240 1.010 20.402 1.00 80.94 91 LYS A C 1
ATOM 740 O O . LYS A 1 91 ? -9.414 -0.203 20.496 1.00 80.94 91 LYS A O 1
ATOM 745 N N . ILE A 1 92 ? -8.739 1.580 19.302 1.00 77.50 92 ILE A N 1
ATOM 746 C CA . ILE A 1 92 ? -8.346 0.846 18.091 1.00 77.50 92 ILE A CA 1
ATOM 747 C C . ILE A 1 92 ? -7.027 0.083 18.302 1.00 77.50 92 ILE A C 1
ATOM 749 O O . ILE A 1 92 ? -6.840 -0.967 17.693 1.00 77.50 92 ILE A O 1
ATOM 753 N N . LEU A 1 93 ? -6.146 0.517 19.217 1.00 72.88 93 LEU A N 1
ATOM 754 C CA . LEU A 1 93 ? -4.889 -0.193 19.524 1.00 72.88 93 LEU A CA 1
ATOM 755 C C . LEU A 1 93 ? -5.126 -1.589 20.121 1.00 72.88 93 LEU A C 1
ATOM 757 O O . LEU A 1 93 ? -4.289 -2.476 19.970 1.00 72.88 93 LEU A O 1
ATOM 761 N N . GLY A 1 94 ? -6.275 -1.799 20.773 1.00 73.44 94 GLY A N 1
ATOM 762 C CA . GLY A 1 94 ? -6.694 -3.110 21.277 1.00 73.44 94 GLY A CA 1
ATOM 763 C C . GLY A 1 94 ? -7.224 -4.056 20.192 1.00 73.44 94 GLY A C 1
ATOM 764 O O . GLY A 1 94 ? -7.459 -5.235 20.462 1.00 73.44 94 GLY A O 1
ATOM 765 N N . LEU A 1 95 ? -7.428 -3.567 18.965 1.00 81.31 95 LEU A N 1
ATOM 766 C CA . LEU A 1 95 ? -7.877 -4.370 17.834 1.00 81.31 95 LEU A CA 1
ATOM 767 C C . LEU A 1 95 ? -6.680 -4.951 17.074 1.00 81.31 95 LEU A C 1
ATOM 769 O O . LEU A 1 95 ? -5.649 -4.310 16.890 1.00 81.31 95 LEU A O 1
ATOM 773 N N . ASN A 1 96 ? -6.825 -6.174 16.556 1.00 83.31 96 ASN A N 1
ATOM 774 C CA . ASN A 1 96 ? -5.789 -6.812 15.741 1.00 83.31 96 ASN A CA 1
ATOM 775 C C . ASN A 1 96 ? -5.811 -6.293 14.287 1.00 83.31 96 ASN A C 1
ATOM 777 O O . ASN A 1 96 ? -6.068 -7.048 13.345 1.00 83.31 96 ASN A O 1
ATOM 781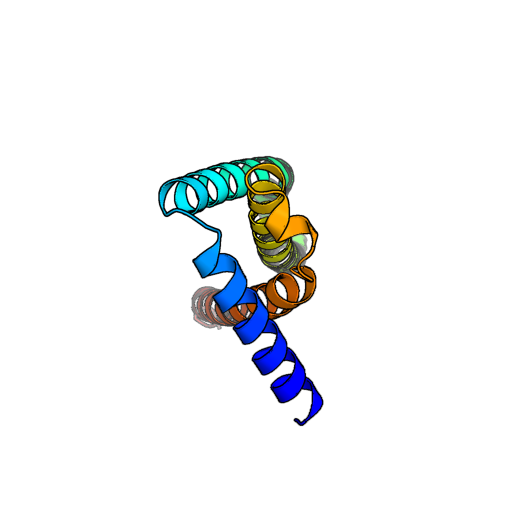 N N . THR A 1 97 ? -5.551 -4.995 14.107 1.00 84.94 97 THR A N 1
ATOM 782 C CA . THR A 1 97 ? -5.583 -4.290 12.809 1.00 84.94 97 THR A CA 1
ATOM 783 C C . THR A 1 97 ? -4.600 -4.860 11.787 1.00 84.94 97 THR A C 1
ATOM 785 O O . THR A 1 97 ? -4.842 -4.754 10.588 1.00 84.94 97 THR A O 1
ATOM 788 N N . LYS A 1 98 ? -3.557 -5.580 12.230 1.00 85.75 98 LYS A N 1
ATOM 789 C CA . LYS A 1 98 ? -2.608 -6.291 11.354 1.00 85.75 98 LYS A CA 1
ATOM 790 C C . LYS A 1 98 ? -3.314 -7.208 10.353 1.00 85.75 98 LYS A C 1
ATOM 792 O O . LYS A 1 98 ? -2.897 -7.291 9.205 1.00 85.75 98 LYS A O 1
ATOM 797 N N . LYS A 1 99 ? -4.396 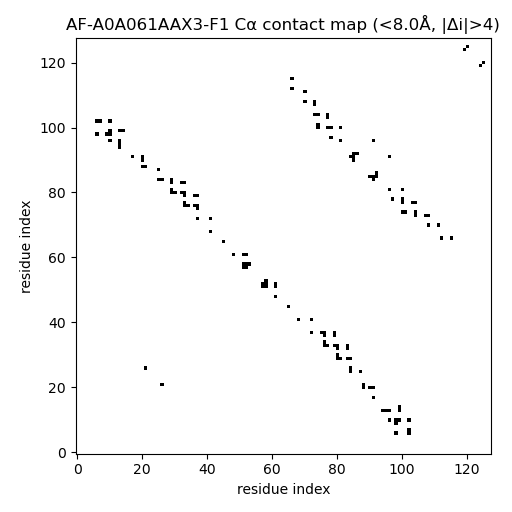-7.881 10.761 1.00 85.56 99 LYS A N 1
ATOM 798 C CA . LYS A 1 99 ? -5.158 -8.765 9.861 1.00 85.56 99 LYS A CA 1
ATOM 799 C C . LYS A 1 99 ? -5.820 -7.994 8.720 1.00 85.56 99 LYS A C 1
ATOM 801 O O . LYS A 1 99 ? -5.834 -8.489 7.598 1.00 85.56 99 LYS A O 1
ATOM 806 N N . ILE A 1 100 ? -6.323 -6.791 9.005 1.00 88.31 100 ILE A N 1
ATOM 807 C CA . ILE A 1 100 ? -6.900 -5.916 7.983 1.00 88.31 100 ILE A CA 1
ATOM 808 C C . ILE A 1 100 ? -5.796 -5.398 7.061 1.00 88.31 100 ILE A C 1
ATOM 810 O O . ILE A 1 100 ? -5.939 -5.506 5.850 1.00 88.31 100 ILE A O 1
ATOM 814 N N . VAL A 1 101 ? -4.664 -4.952 7.624 1.00 90.44 101 VAL A N 1
ATOM 815 C CA . VAL A 1 101 ? -3.493 -4.510 6.845 1.00 90.44 101 VAL A CA 1
ATOM 816 C C . VAL A 1 101 ? -3.099 -5.561 5.811 1.00 90.44 101 VAL A C 1
ATOM 818 O O . VAL A 1 101 ? -2.973 -5.230 4.636 1.00 90.44 101 VAL A O 1
ATOM 821 N N . TYR A 1 102 ? -2.941 -6.825 6.216 1.00 89.25 102 TYR A N 1
ATOM 822 C CA . TYR A 1 102 ? -2.575 -7.893 5.282 1.00 89.25 102 TYR A CA 1
ATOM 823 C C . TYR A 1 102 ? -3.633 -8.111 4.203 1.00 89.25 102 TYR A C 1
ATOM 825 O O . TYR A 1 102 ? -3.291 -8.188 3.026 1.00 89.25 102 TYR A O 1
ATOM 833 N N . LEU A 1 103 ? -4.904 -8.214 4.594 1.00 90.19 103 LEU A N 1
ATOM 834 C CA . LEU A 1 103 ? -5.986 -8.513 3.662 1.00 90.19 103 LEU A CA 1
ATOM 835 C C . LEU A 1 103 ? -6.142 -7.400 2.617 1.00 90.19 103 LEU A C 1
ATOM 837 O O . LEU A 1 103 ? -6.181 -7.683 1.421 1.00 90.19 103 LEU A O 1
ATOM 841 N N . ASP A 1 104 ? -6.143 -6.145 3.057 1.00 87.88 104 ASP A N 1
ATOM 842 C CA . ASP A 1 104 ? -6.341 -4.989 2.181 1.00 87.88 104 ASP A CA 1
ATOM 843 C C . ASP A 1 104 ? -5.136 -4.737 1.293 1.00 87.88 104 ASP A C 1
ATOM 845 O O . ASP A 1 104 ? -5.295 -4.462 0.103 1.00 87.88 104 ASP A O 1
ATOM 849 N N . SER A 1 105 ? -3.931 -4.901 1.839 1.00 92.19 105 SER A N 1
ATOM 850 C CA . SER A 1 105 ? -2.713 -4.762 1.045 1.00 92.19 105 SER A CA 1
ATOM 851 C C . SER A 1 105 ? -2.646 -5.829 -0.041 1.00 92.19 105 SER A C 1
ATOM 853 O O . SER A 1 105 ? -2.369 -5.494 -1.185 1.00 92.19 105 SER A O 1
ATOM 855 N N . ILE A 1 106 ? -2.979 -7.091 0.259 1.00 91.88 106 ILE A N 1
ATOM 856 C CA . ILE A 1 106 ? -2.998 -8.162 -0.751 1.00 91.88 106 ILE A CA 1
ATOM 857 C C . ILE A 1 106 ? -3.994 -7.842 -1.870 1.00 91.88 106 ILE A C 1
ATOM 859 O O . ILE A 1 106 ? -3.644 -7.969 -3.044 1.00 91.88 106 ILE A O 1
ATOM 863 N N . ILE A 1 107 ? -5.213 -7.408 -1.533 1.00 91.31 107 ILE A N 1
ATOM 864 C CA . ILE A 1 107 ? -6.234 -7.074 -2.537 1.00 91.31 107 ILE A CA 1
ATOM 865 C C . ILE A 1 107 ? -5.751 -5.925 -3.427 1.00 91.31 107 ILE A C 1
ATOM 867 O O . ILE A 1 107 ? -5.740 -6.060 -4.652 1.00 91.31 107 ILE A O 1
ATOM 871 N N . ILE A 1 108 ? -5.303 -4.821 -2.825 1.00 92.94 108 ILE A N 1
ATOM 872 C CA . ILE A 1 108 ? -4.867 -3.628 -3.562 1.00 92.94 108 ILE A CA 1
ATOM 873 C C . ILE A 1 108 ? -3.621 -3.932 -4.398 1.00 92.94 108 ILE A C 1
ATOM 875 O O . ILE A 1 108 ? -3.580 -3.590 -5.578 1.00 92.94 108 ILE A O 1
ATOM 879 N N . SER A 1 109 ? -2.624 -4.616 -3.833 1.00 92.19 109 SER A N 1
ATOM 880 C CA . SER A 1 109 ? -1.417 -5.006 -4.563 1.00 92.19 109 SER A CA 1
ATOM 881 C C . SER A 1 109 ? -1.731 -5.943 -5.726 1.00 92.19 109 SER A C 1
ATOM 883 O O . SER A 1 109 ? -1.125 -5.796 -6.779 1.00 92.19 109 SER A O 1
ATOM 885 N N . THR A 1 110 ? -2.700 -6.854 -5.593 1.00 92.56 110 THR A N 1
ATOM 886 C CA . THR A 1 110 ? -3.112 -7.729 -6.706 1.00 92.56 110 THR A CA 1
ATOM 887 C C . THR A 1 110 ? -3.698 -6.913 -7.857 1.00 92.56 110 THR A C 1
ATOM 889 O O . THR A 1 110 ? -3.327 -7.123 -9.010 1.00 92.56 110 THR A O 1
ATOM 892 N N . VAL A 1 111 ? -4.565 -5.938 -7.556 1.00 92.56 111 VAL A N 1
ATOM 893 C CA . VAL A 1 111 ? -5.102 -5.010 -8.566 1.00 92.56 111 VAL A CA 1
ATOM 894 C C . VAL A 1 111 ? -3.976 -4.205 -9.217 1.00 92.56 111 VAL A C 1
ATOM 896 O O . VAL A 1 111 ? -3.927 -4.091 -10.439 1.00 92.56 111 VAL A O 1
ATOM 899 N N . LEU A 1 112 ? -3.039 -3.697 -8.417 1.00 90.31 112 LEU A N 1
ATOM 900 C CA . LEU A 1 112 ? -1.919 -2.890 -8.894 1.00 90.31 112 LEU A CA 1
ATOM 901 C C . LEU A 1 112 ? -0.970 -3.693 -9.796 1.00 90.31 112 LEU A C 1
ATOM 903 O O . LEU A 1 112 ? -0.539 -3.188 -10.829 1.00 90.31 112 LEU A O 1
ATOM 907 N N . ILE A 1 113 ? -0.708 -4.960 -9.460 1.00 91.56 113 ILE A N 1
ATOM 908 C CA . ILE A 1 113 ? 0.051 -5.889 -10.307 1.00 91.56 113 ILE A CA 1
ATOM 909 C C . ILE A 1 113 ? -0.678 -6.121 -11.630 1.00 91.56 113 ILE A C 1
ATOM 911 O O . ILE A 1 113 ? -0.048 -6.031 -12.679 1.00 91.56 113 ILE A O 1
ATOM 915 N N . MET A 1 114 ? -1.991 -6.384 -11.607 1.00 91.62 114 MET A N 1
ATOM 916 C CA . MET A 1 114 ? -2.765 -6.592 -12.837 1.00 91.62 114 MET A CA 1
ATOM 917 C C . MET A 1 114 ? -2.699 -5.370 -13.757 1.00 91.62 114 MET A C 1
ATOM 919 O O . MET A 1 114 ? -2.396 -5.514 -14.939 1.00 91.62 114 MET A O 1
ATOM 923 N N . VAL A 1 115 ? -2.911 -4.168 -13.214 1.00 90.12 115 VAL A N 1
ATOM 924 C CA . VAL A 1 115 ? -2.801 -2.916 -13.980 1.00 90.12 115 VAL A CA 1
ATOM 925 C C . VAL A 1 115 ? -1.382 -2.728 -14.517 1.00 90.12 115 VAL A C 1
ATOM 927 O O . VAL A 1 115 ? -1.213 -2.438 -15.700 1.00 90.12 115 VAL A O 1
ATOM 930 N N . GLY A 1 116 ? -0.363 -2.938 -13.683 1.00 86.62 116 GLY A N 1
ATOM 931 C CA . GLY A 1 116 ? 1.032 -2.807 -14.091 1.00 86.62 116 GLY A CA 1
ATOM 932 C C . GLY A 1 116 ? 1.399 -3.763 -15.226 1.00 86.62 116 GLY A C 1
ATOM 933 O O . GLY A 1 116 ? 1.990 -3.328 -16.209 1.00 86.62 116 GLY A O 1
ATOM 934 N N . LEU A 1 117 ? 0.994 -5.034 -15.140 1.00 88.94 117 LEU A N 1
ATOM 935 C CA . LEU A 1 117 ? 1.220 -6.018 -16.201 1.00 88.94 117 LEU A CA 1
ATOM 936 C C . LEU A 1 117 ? 0.538 -5.603 -17.507 1.00 88.94 117 LEU A C 1
ATOM 938 O O . LEU A 1 117 ? 1.181 -5.641 -18.553 1.00 88.94 117 LEU A O 1
ATOM 942 N N . ILE A 1 118 ? -0.726 -5.165 -17.458 1.00 88.88 118 ILE A N 1
ATOM 943 C CA . ILE A 1 118 ? -1.455 -4.689 -18.647 1.00 88.88 118 ILE A CA 1
ATOM 944 C C . ILE A 1 118 ? -0.697 -3.536 -19.316 1.00 88.88 118 ILE A C 1
ATOM 946 O O . ILE A 1 118 ? -0.516 -3.545 -20.534 1.00 88.88 118 ILE A O 1
ATOM 950 N N . VAL A 1 119 ? -0.217 -2.566 -18.534 1.00 86.06 119 VAL A N 1
ATOM 951 C CA . VAL A 1 119 ? 0.546 -1.422 -19.053 1.00 86.06 119 VAL A CA 1
ATOM 952 C C . VAL A 1 119 ? 1.879 -1.873 -19.650 1.00 86.06 119 VAL A C 1
ATOM 954 O O . VAL A 1 119 ? 2.199 -1.492 -20.776 1.00 86.06 119 VAL A O 1
ATOM 957 N N . THR A 1 120 ? 2.637 -2.722 -18.951 1.00 85.19 120 THR A N 1
ATOM 958 C CA . THR A 1 120 ? 3.917 -3.241 -19.452 1.00 85.19 120 THR A CA 1
ATOM 959 C C . THR A 1 120 ? 3.734 -4.017 -20.757 1.00 85.19 120 THR A C 1
ATOM 961 O O . THR A 1 120 ? 4.461 -3.758 -21.714 1.00 85.19 120 THR A O 1
ATOM 964 N N . PHE A 1 121 ? 2.740 -4.907 -20.847 1.00 85.06 121 PHE A N 1
ATOM 965 C CA . PHE A 1 121 ? 2.438 -5.634 -22.084 1.00 85.06 121 PHE A CA 1
ATOM 966 C C . PHE A 1 121 ? 1.937 -4.721 -23.203 1.00 85.06 121 PHE A C 1
ATOM 968 O O . PHE A 1 121 ? 2.272 -4.955 -24.356 1.00 85.06 121 PHE A O 1
ATOM 975 N N . SER A 1 122 ? 1.179 -3.668 -22.900 1.00 84.00 122 SER A N 1
ATOM 976 C CA . SER A 1 122 ? 0.714 -2.732 -23.935 1.00 84.00 122 SER A CA 1
ATOM 977 C C . SER A 1 122 ? 1.871 -1.949 -24.562 1.00 84.00 122 SER A C 1
ATOM 979 O O . SER A 1 122 ? 1.861 -1.690 -25.760 1.00 84.00 122 SER A O 1
ATOM 981 N N . ILE A 1 123 ? 2.879 -1.589 -23.762 1.00 80.88 123 ILE A N 1
ATOM 982 C CA . ILE A 1 123 ? 4.043 -0.822 -24.224 1.00 80.88 123 ILE A CA 1
ATOM 983 C C . ILE A 1 123 ? 5.056 -1.731 -24.928 1.00 80.88 123 ILE A C 1
ATOM 985 O O . ILE A 1 123 ? 5.502 -1.411 -26.024 1.00 80.88 123 ILE A O 1
ATOM 989 N N . TYR A 1 124 ? 5.415 -2.864 -24.319 1.00 73.81 124 TYR A N 1
ATOM 990 C CA . TYR A 1 124 ? 6.479 -3.742 -24.823 1.00 73.81 124 TYR A CA 1
ATOM 991 C C . TYR A 1 124 ? 5.977 -4.895 -25.699 1.00 73.81 124 TYR A C 1
ATOM 993 O O . TYR A 1 124 ? 6.722 -5.388 -26.537 1.00 73.81 124 TYR A O 1
ATOM 1001 N N . GLY A 1 125 ? 4.727 -5.327 -25.539 1.00 63.94 125 GLY A N 1
ATOM 1002 C CA . GLY A 1 125 ? 4.117 -6.381 -26.356 1.00 63.94 125 GLY A CA 1
ATOM 1003 C C . GLY A 1 125 ? 3.610 -5.896 -27.716 1.00 63.94 125 GLY A C 1
ATOM 1004 O O . GLY A 1 125 ? 3.414 -6.719 -28.599 1.00 63.94 125 GLY A O 1
ATOM 1005 N N . GLY A 1 126 ? 3.436 -4.582 -27.910 1.00 51.38 126 GLY A N 1
ATOM 1006 C CA . GLY A 1 126 ? 3.175 -3.976 -29.225 1.00 51.38 126 GLY A CA 1
ATOM 1007 C C . GLY A 1 126 ? 4.439 -3.669 -30.044 1.00 51.38 126 GLY A C 1
ATOM 1008 O O . GLY A 1 126 ? 4.327 -3.207 -31.174 1.00 51.38 126 GLY A O 1
ATOM 1009 N N . LEU A 1 127 ? 5.627 -3.891 -29.469 1.00 48.41 127 LEU A N 1
ATOM 1010 C CA . LEU A 1 127 ? 6.939 -3.703 -30.106 1.00 48.41 127 LEU A CA 1
ATOM 1011 C C . LEU A 1 127 ? 7.532 -5.015 -30.664 1.00 48.41 127 LEU A C 1
ATOM 1013 O O . LEU A 1 127 ? 8.681 -5.010 -31.106 1.00 48.41 127 LEU A O 1
ATOM 1017 N N . ALA A 1 128 ? 6.773 -6.117 -30.620 1.00 44.03 128 ALA A N 1
ATOM 1018 C CA . ALA A 1 128 ? 7.146 -7.429 -31.152 1.00 44.03 128 ALA A CA 1
ATOM 1019 C C . ALA A 1 128 ? 6.477 -7.707 -32.504 1.00 44.03 128 ALA A C 1
ATOM 1021 O O . ALA A 1 128 ? 5.277 -7.378 -32.646 1.00 44.03 128 ALA A O 1
#

Foldseek 3Di:
DVVVVVLVVLLVVLVVVLVVQDDPVLQVVLLVVLVVVLCVVLVVVVVVLVVVCVPVVCVVVSLVVVLVSVLVSLLSSQVSSLVSSCVVGVVSVPRPSVSVSVVRSVVVSVVVVVVSVVVVCVVVVVVD

pLDDT: mean 87.74, std 8.52, range [44.03, 97.38]